Protein AF-A0A3D0Q258-F1 (afdb_monomer_lite)

Radius of gyration: 14.53 Å; chains: 1; bounding box: 35×23×39 Å

Structure (mmCIF, N/CA/C/O backbone):
data_AF-A0A3D0Q258-F1
#
_entry.id   AF-A0A3D0Q258-F1
#
loop_
_atom_site.group_PDB
_atom_site.id
_atom_site.type_symbol
_atom_site.label_atom_id
_atom_site.label_alt_id
_atom_site.label_comp_id
_atom_site.label_asym_id
_atom_site.label_entity_id
_atom_site.label_seq_id
_atom_site.pdbx_PDB_ins_code
_atom_site.Cartn_x
_atom_site.Cartn_y
_atom_site.Cartn_z
_atom_site.occupancy
_atom_site.B_iso_or_equiv
_atom_site.auth_seq_id
_atom_site.auth_comp_id
_atom_site.auth_asym_id
_atom_site.auth_atom_id
_atom_site.pdbx_PDB_model_num
ATOM 1 N N . MET A 1 1 ? -11.701 15.368 -0.017 1.00 83.00 1 MET A N 1
ATOM 2 C CA . MET A 1 1 ? -11.526 14.734 1.309 1.00 83.00 1 MET A CA 1
ATOM 3 C C . MET A 1 1 ? -10.723 13.458 1.096 1.00 83.00 1 MET A C 1
ATOM 5 O O . MET A 1 1 ? -10.976 12.795 0.099 1.00 83.00 1 MET A O 1
ATOM 9 N N . ARG A 1 2 ? -9.711 13.175 1.922 1.00 92.00 2 ARG A N 1
ATOM 10 C CA . ARG A 1 2 ? -8.914 11.934 1.850 1.00 92.00 2 ARG A CA 1
ATOM 11 C C . ARG A 1 2 ? -9.392 10.982 2.951 1.00 92.00 2 ARG A C 1
ATOM 13 O O . ARG A 1 2 ? -9.895 11.470 3.959 1.00 92.00 2 ARG A O 1
ATOM 20 N N . LEU A 1 3 ? -9.255 9.675 2.743 1.00 94.81 3 LEU A N 1
ATOM 21 C CA . LEU A 1 3 ? -9.586 8.660 3.748 1.00 94.81 3 LEU A CA 1
ATOM 22 C C . LEU A 1 3 ? -8.494 8.626 4.825 1.00 94.81 3 LEU A C 1
ATOM 24 O O . LEU A 1 3 ? -7.315 8.719 4.479 1.00 94.81 3 LEU A O 1
ATOM 28 N N . CYS A 1 4 ? -8.875 8.503 6.098 1.00 95.75 4 CYS A N 1
ATOM 29 C CA . CYS A 1 4 ? -7.916 8.191 7.156 1.00 95.75 4 CYS A CA 1
ATOM 30 C C . CYS A 1 4 ? -7.546 6.709 7.148 1.00 95.75 4 CYS A C 1
ATOM 32 O O . CYS A 1 4 ? -8.230 5.894 6.534 1.00 95.75 4 CYS A O 1
ATOM 34 N N . ASP A 1 5 ? -6.472 6.369 7.847 1.00 95.81 5 ASP A N 1
ATOM 35 C CA . ASP A 1 5 ? -5.989 5.006 8.057 1.00 95.81 5 ASP A CA 1
ATOM 36 C C . ASP A 1 5 ? -7.098 3.976 8.337 1.00 95.81 5 ASP A C 1
ATOM 38 O O . ASP A 1 5 ? -7.190 2.954 7.652 1.00 95.81 5 ASP A O 1
ATOM 42 N N . ARG A 1 6 ? -8.007 4.279 9.267 1.00 95.38 6 ARG A N 1
ATOM 43 C CA . ARG A 1 6 ? -9.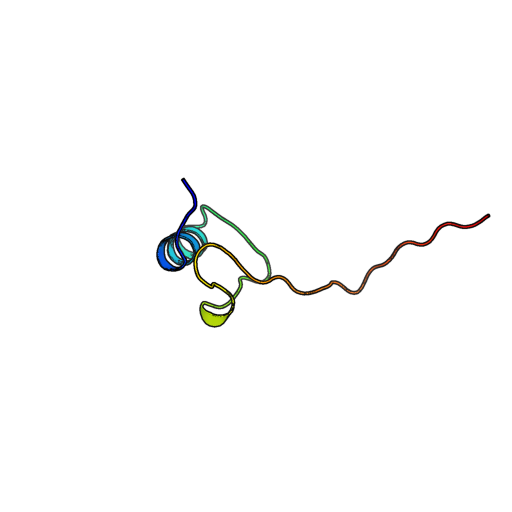130 3.404 9.619 1.00 95.38 6 ARG A CA 1
ATOM 44 C C . ARG A 1 6 ? -10.097 3.201 8.457 1.00 95.38 6 ARG A C 1
ATOM 46 O O . ARG A 1 6 ? -10.554 2.082 8.233 1.00 95.38 6 ARG A O 1
ATOM 53 N N . ASP A 1 7 ? -10.411 4.266 7.727 1.00 96.81 7 ASP A N 1
ATOM 54 C CA . ASP A 1 7 ? -11.344 4.200 6.602 1.00 96.81 7 ASP A CA 1
ATOM 55 C C . ASP A 1 7 ? -10.716 3.467 5.411 1.00 96.81 7 ASP A C 1
ATOM 57 O O . ASP A 1 7 ? -11.390 2.678 4.752 1.00 96.81 7 ASP A O 1
ATOM 61 N N . ILE A 1 8 ? -9.416 3.672 5.169 1.00 96.62 8 ILE A N 1
ATOM 62 C CA . ILE A 1 8 ? -8.645 2.914 4.179 1.00 96.62 8 ILE A CA 1
ATOM 63 C C . ILE A 1 8 ? -8.721 1.422 4.509 1.00 96.62 8 ILE A C 1
ATOM 65 O O . ILE A 1 8 ? -9.097 0.627 3.647 1.00 96.62 8 ILE A O 1
ATOM 69 N N . TYR A 1 9 ? -8.411 1.042 5.753 1.00 96.00 9 TYR A N 1
ATOM 70 C CA . TYR A 1 9 ? -8.453 -0.354 6.178 1.00 96.00 9 TYR A CA 1
ATOM 71 C C . TYR A 1 9 ? -9.855 -0.950 6.040 1.00 96.00 9 TYR A C 1
ATOM 73 O O . TYR A 1 9 ? -10.011 -2.021 5.456 1.00 96.00 9 TYR A O 1
ATOM 81 N N . GLN A 1 10 ? -10.892 -0.242 6.496 1.00 96.75 10 GLN A N 1
ATOM 82 C CA . GLN A 1 10 ? -12.270 -0.710 6.358 1.00 96.75 10 GLN A CA 1
ATOM 83 C C . GLN A 1 10 ? -12.657 -0.897 4.888 1.00 96.75 10 GLN A C 1
ATOM 85 O O . GLN A 1 10 ? -13.310 -1.875 4.545 1.00 96.75 10 GLN A O 1
ATOM 90 N N . TYR A 1 11 ? -12.239 0.001 3.995 1.00 97.31 11 TYR A N 1
ATOM 91 C CA . TYR A 1 11 ? -12.582 -0.093 2.575 1.00 97.31 11 TYR A CA 1
ATOM 92 C C . TYR A 1 11 ? -11.836 -1.226 1.862 1.00 97.31 11 TYR A C 1
ATOM 94 O O . TYR A 1 11 ? -12.373 -1.770 0.893 1.00 97.31 11 TYR A O 1
ATOM 102 N N . LEU A 1 12 ? -10.642 -1.595 2.341 1.00 96.00 12 LE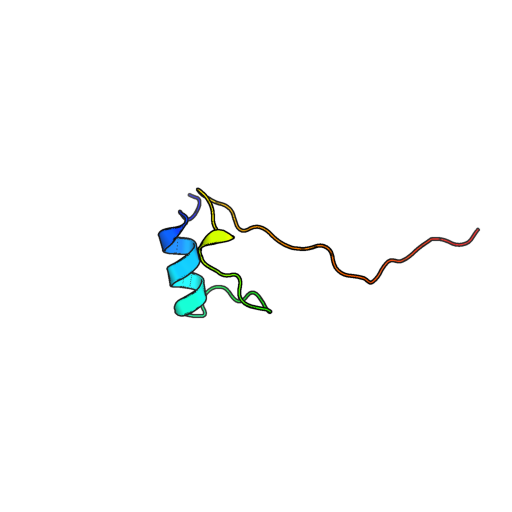U A N 1
ATOM 103 C CA . LEU A 1 12 ? -9.942 -2.812 1.922 1.00 96.00 12 LEU A CA 1
ATOM 104 C C . LEU A 1 12 ? -10.723 -4.064 2.353 1.00 96.00 12 LEU A C 1
ATOM 106 O O . LEU A 1 12 ? -10.940 -4.951 1.532 1.00 96.00 12 LEU A O 1
ATOM 110 N N . GLN A 1 13 ? -11.216 -4.108 3.598 1.00 95.19 13 GLN A N 1
ATOM 111 C CA . GLN A 1 13 ? -12.026 -5.229 4.109 1.00 95.19 13 GLN A CA 1
ATOM 112 C C . GLN A 1 13 ? -13.393 -5.341 3.415 1.00 95.19 13 GLN A C 1
ATOM 114 O O . GLN A 1 13 ? -13.826 -6.435 3.064 1.0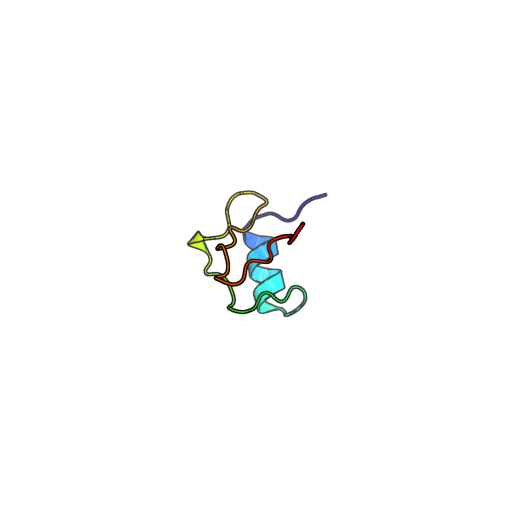0 95.19 13 GLN A O 1
ATOM 119 N N . ASP A 1 14 ? -14.051 -4.208 3.158 1.00 97.12 14 ASP A N 1
ATOM 120 C CA . ASP A 1 14 ? -15.322 -4.134 2.425 1.00 97.12 14 ASP A CA 1
ATOM 121 C C . ASP A 1 14 ? -15.170 -4.508 0.936 1.00 97.12 14 ASP A C 1
ATOM 123 O O . ASP A 1 14 ? -16.167 -4.609 0.218 1.00 97.12 14 ASP A O 1
ATOM 127 N N . GLY A 1 15 ? -13.936 -4.629 0.431 1.00 95.75 15 GLY A N 1
ATOM 128 C CA . GLY A 1 15 ? -13.642 -4.885 -0.980 1.00 95.75 15 GLY A CA 1
ATOM 129 C C . GLY A 1 15 ? -13.928 -3.702 -1.913 1.00 95.75 15 GLY A C 1
ATOM 130 O O . GLY A 1 15 ? -13.900 -3.861 -3.134 1.00 95.75 15 GLY A O 1
ATOM 131 N N . LYS A 1 16 ? -14.190 -2.506 -1.367 1.00 97.12 16 LYS A N 1
ATOM 132 C CA . LYS A 1 16 ? -14.364 -1.265 -2.145 1.00 97.12 16 LYS A CA 1
ATOM 133 C C . LYS A 1 16 ? -13.048 -0.803 -2.765 1.00 97.12 16 LYS A C 1
ATOM 135 O O . LYS A 1 16 ? -13.046 -0.219 -3.845 1.00 97.12 16 LYS A O 1
ATOM 140 N N . ILE A 1 17 ? -11.940 -1.057 -2.070 1.00 95.12 17 ILE A N 1
ATOM 141 C CA . ILE A 1 17 ? -10.573 -0.869 -2.555 1.00 95.12 17 ILE A CA 1
ATOM 142 C C . ILE A 1 17 ? -9.920 -2.246 -2.568 1.00 95.12 17 ILE A C 1
ATOM 144 O O . ILE A 1 17 ? -10.015 -2.983 -1.592 1.00 95.12 17 ILE A O 1
ATOM 148 N N . LYS A 1 18 ? -9.250 -2.598 -3.666 1.00 96.38 18 LYS A N 1
ATOM 149 C CA . LYS A 1 18 ? -8.525 -3.863 -3.781 1.00 96.38 18 LYS A CA 1
ATOM 150 C C . LYS A 1 18 ? -7.062 -3.594 -4.100 1.00 96.38 18 LYS A C 1
ATOM 152 O O . LYS A 1 18 ? -6.752 -2.982 -5.118 1.00 96.38 18 LYS A O 1
ATOM 157 N N . ILE A 1 19 ? -6.185 -4.077 -3.231 1.00 95.69 19 ILE A N 1
ATOM 158 C CA . ILE A 1 19 ? -4.735 -4.115 -3.420 1.00 95.69 19 ILE A CA 1
ATOM 159 C C . ILE A 1 19 ?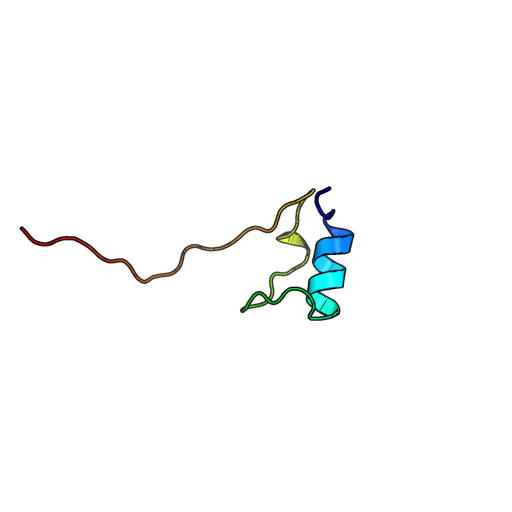 -4.334 -5.578 -3.246 1.00 95.69 19 ILE A C 1
ATOM 161 O O . ILE A 1 19 ? -4.806 -6.222 -2.313 1.00 95.69 19 ILE A O 1
ATOM 165 N N . ASP A 1 20 ? -3.533 -6.108 -4.169 1.00 95.56 20 ASP A N 1
ATOM 166 C CA . ASP A 1 20 ? -3.078 -7.498 -4.142 1.00 95.56 20 ASP A CA 1
ATOM 167 C C . ASP A 1 20 ? -1.546 -7.556 -4.293 1.00 95.56 20 ASP A C 1
ATOM 169 O O . ASP A 1 20 ? -1.027 -7.047 -5.294 1.00 95.56 20 ASP A O 1
ATOM 173 N N . PRO A 1 21 ? -0.811 -8.129 -3.320 1.00 94.19 21 PRO A N 1
ATOM 174 C CA . PRO A 1 21 ? -1.302 -8.663 -2.043 1.00 94.19 21 PRO A CA 1
ATOM 175 C C . PRO A 1 21 ? -1.887 -7.567 -1.137 1.00 94.19 21 PRO A C 1
ATOM 177 O O . PRO A 1 21 ? -1.451 -6.415 -1.188 1.00 94.19 21 PRO A O 1
ATOM 180 N N . GLN A 1 22 ? -2.881 -7.922 -0.318 1.00 95.19 22 GLN A N 1
ATOM 181 C CA . GLN A 1 22 ? -3.518 -6.966 0.588 1.00 95.19 22 GLN A CA 1
ATOM 182 C C . GLN A 1 22 ? -2.512 -6.495 1.652 1.00 95.19 22 GLN A C 1
ATOM 184 O O . GLN A 1 22 ? -1.901 -7.344 2.302 1.00 95.19 22 GLN A O 1
ATOM 189 N N . PRO A 1 23 ? -2.325 -5.174 1.831 1.00 94.62 23 PRO A N 1
ATOM 190 C CA . PRO A 1 23 ? -1.403 -4.648 2.825 1.00 94.62 23 PRO A CA 1
ATOM 191 C C . PRO A 1 23 ? -1.947 -4.843 4.242 1.00 94.62 23 PRO A C 1
ATOM 193 O O . PRO A 1 23 ? -3.159 -4.769 4.475 1.00 94.62 23 PRO A O 1
ATOM 196 N N . ASP A 1 24 ? -1.031 -5.040 5.183 1.00 94.38 24 ASP A N 1
ATOM 197 C CA . ASP A 1 24 ? -1.334 -5.082 6.611 1.00 94.38 24 ASP A CA 1
ATOM 198 C C . ASP A 1 24 ? -1.596 -3.665 7.161 1.00 94.38 24 ASP A C 1
ATOM 200 O O . ASP A 1 24 ? -1.256 -2.656 6.536 1.00 94.38 24 ASP A O 1
ATOM 204 N N . TYR A 1 25 ? -2.237 -3.564 8.333 1.00 94.25 25 TYR A N 1
ATOM 205 C CA . TYR A 1 25 ? -2.613 -2.264 8.917 1.00 94.25 25 TYR A CA 1
ATOM 206 C C . TYR A 1 25 ? -1.399 -1.371 9.216 1.00 94.25 25 TYR A C 1
ATOM 208 O O . TYR A 1 25 ? -1.488 -0.154 9.103 1.00 94.25 25 TYR A O 1
ATOM 216 N N . ASP A 1 26 ? -0.257 -1.960 9.572 1.00 96.12 26 ASP A N 1
ATOM 217 C CA . ASP A 1 26 ? 0.995 -1.245 9.849 1.00 96.12 26 ASP A CA 1
ATOM 218 C C . ASP A 1 26 ? 1.586 -0.548 8.611 1.00 96.12 26 ASP A C 1
ATOM 220 O O . ASP A 1 26 ? 2.374 0.386 8.748 1.00 96.12 26 ASP A O 1
ATOM 224 N N . GLN A 1 27 ? 1.168 -0.953 7.410 1.00 95.38 27 GLN A N 1
ATOM 225 C CA . GLN A 1 27 ? 1.521 -0.309 6.144 1.00 95.38 27 GLN A CA 1
ATOM 226 C C . GLN A 1 27 ? 0.586 0.857 5.788 1.00 95.38 27 GLN A C 1
ATOM 228 O O . GLN A 1 27 ? 0.738 1.474 4.733 1.00 95.38 27 GLN A O 1
ATOM 233 N N . ILE A 1 28 ? -0.402 1.152 6.634 1.00 96.38 28 ILE A N 1
ATOM 234 C CA . ILE A 1 28 ? -1.344 2.254 6.469 1.00 96.38 28 ILE A CA 1
ATOM 235 C C . ILE A 1 28 ? -1.016 3.308 7.523 1.00 96.38 28 ILE A C 1
ATOM 237 O O . ILE A 1 28 ? -1.042 3.039 8.722 1.00 96.38 28 ILE A O 1
ATOM 241 N N . SER A 1 29 ? -0.722 4.534 7.093 1.00 94.50 29 SER A N 1
ATOM 242 C CA . SER A 1 29 ? -0.399 5.617 8.023 1.00 94.50 29 SER A CA 1
ATOM 243 C C . SER A 1 29 ? -1.015 6.942 7.595 1.00 94.50 29 SER A C 1
ATOM 245 O O . SER A 1 29 ? -0.910 7.370 6.444 1.00 94.50 29 SER A O 1
ATOM 247 N N . GLY A 1 30 ? -1.696 7.602 8.536 1.00 93.06 30 GLY A N 1
ATOM 248 C CA . GLY A 1 30 ? -2.343 8.894 8.320 1.00 93.06 30 GLY A CA 1
ATOM 249 C C . GLY A 1 30 ? -3.409 8.845 7.225 1.00 93.06 30 GLY A C 1
ATOM 250 O O . GLY A 1 30 ? -4.567 8.555 7.502 1.00 93.06 30 GLY A O 1
ATOM 251 N N . LEU A 1 31 ? -3.014 9.177 5.993 1.00 96.44 31 LEU A N 1
ATOM 252 C CA . LEU A 1 31 ? -3.877 9.257 4.807 1.00 96.44 31 LEU A CA 1
ATOM 253 C C . LEU A 1 31 ? -3.294 8.472 3.610 1.00 96.44 31 LEU A C 1
ATOM 255 O O . LEU A 1 31 ? -3.636 8.764 2.460 1.00 96.44 31 LEU A O 1
ATOM 259 N N . THR A 1 32 ? -2.352 7.556 3.856 1.00 95.75 32 THR A N 1
ATOM 260 C CA . THR A 1 32 ? -1.550 6.867 2.830 1.00 95.75 32 THR A CA 1
ATOM 261 C C . THR A 1 32 ? -1.376 5.377 3.124 1.00 95.75 32 THR A C 1
ATOM 263 O O . THR A 1 32 ? -1.518 4.943 4.265 1.00 95.75 32 THR A O 1
ATOM 266 N N . VAL A 1 33 ? -1.051 4.611 2.078 1.00 96.75 33 VAL A N 1
ATOM 267 C CA . VAL A 1 33 ? -0.689 3.187 2.138 1.00 96.75 33 VAL A CA 1
ATOM 268 C C . VAL A 1 33 ? 0.667 3.007 1.470 1.00 96.75 33 VAL A C 1
ATOM 270 O O . VAL A 1 33 ? 0.852 3.463 0.338 1.00 96.75 33 VAL A O 1
ATOM 273 N N . ASP A 1 34 ? 1.590 2.334 2.144 1.00 96.06 34 ASP A N 1
ATOM 274 C CA . ASP A 1 34 ? 2.925 2.050 1.626 1.00 96.06 34 ASP A CA 1
ATOM 275 C C . ASP A 1 34 ? 2.902 0.884 0.627 1.00 96.06 34 ASP A C 1
ATOM 277 O O . ASP A 1 34 ? 2.321 -0.174 0.879 1.00 96.06 34 ASP A O 1
ATOM 281 N N . ILE A 1 35 ? 3.583 1.052 -0.513 1.00 95.25 35 ILE A N 1
ATOM 282 C CA . ILE A 1 35 ? 3.694 0.042 -1.578 1.00 95.25 35 ILE A CA 1
ATOM 283 C C . ILE A 1 35 ? 5.160 -0.354 -1.767 1.00 95.25 35 ILE A C 1
ATOM 285 O O . ILE A 1 35 ? 6.074 0.448 -1.581 1.00 95.25 35 ILE A O 1
ATOM 289 N N . ARG A 1 36 ? 5.393 -1.611 -2.157 1.00 94.19 36 ARG A N 1
ATOM 290 C CA . ARG A 1 36 ? 6.733 -2.163 -2.395 1.00 94.19 36 ARG A CA 1
ATOM 291 C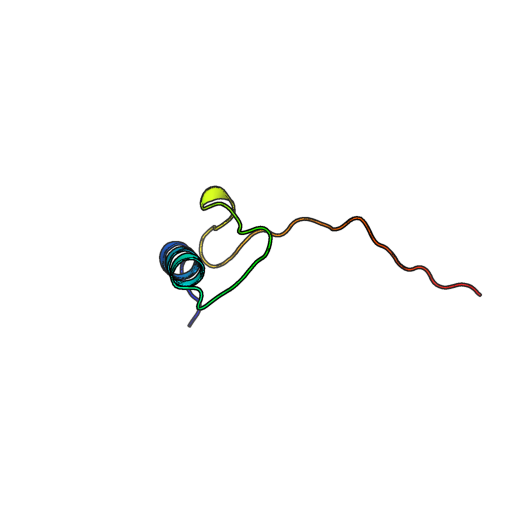 C . ARG A 1 36 ? 7.090 -2.136 -3.881 1.00 94.19 36 ARG A C 1
ATOM 293 O O . ARG A 1 36 ? 6.229 -2.293 -4.744 1.00 94.19 36 ARG A O 1
ATOM 300 N N . LEU A 1 37 ? 8.378 -1.973 -4.174 1.00 97.12 37 LEU A N 1
ATOM 301 C CA . LEU A 1 37 ? 8.897 -2.006 -5.539 1.00 97.12 37 LEU A CA 1
ATOM 302 C C . LEU A 1 37 ? 8.847 -3.436 -6.103 1.00 97.12 37 LEU A C 1
ATOM 304 O O . LEU A 1 37 ? 9.323 -4.378 -5.471 1.00 97.12 37 LEU A O 1
ATOM 308 N N . GLY A 1 38 ? 8.283 -3.589 -7.301 1.00 96.19 38 GLY A N 1
ATOM 309 C CA . GLY A 1 38 ? 8.305 -4.852 -8.042 1.00 96.19 38 GLY A CA 1
ATOM 310 C C . GLY A 1 38 ? 9.679 -5.162 -8.646 1.00 96.19 38 GLY A C 1
ATOM 311 O O . GLY A 1 38 ? 10.586 -4.339 -8.638 1.00 96.19 38 GLY A O 1
ATOM 312 N N . ASN A 1 39 ? 9.834 -6.352 -9.224 1.00 97.38 39 ASN A N 1
ATOM 313 C CA . ASN A 1 39 ? 11.116 -6.830 -9.757 1.00 97.38 39 ASN A CA 1
ATOM 314 C C . ASN A 1 39 ? 11.212 -6.824 -11.296 1.00 97.38 39 ASN A C 1
ATOM 316 O O . ASN A 1 39 ? 12.077 -7.493 -11.857 1.00 97.38 39 ASN A O 1
ATOM 320 N N . LYS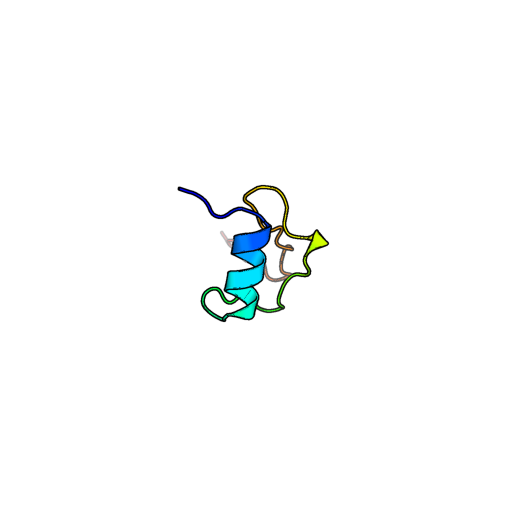 A 1 40 ? 10.320 -6.111 -11.994 1.00 97.31 40 LYS A N 1
ATOM 321 C CA . LYS A 1 40 ? 10.295 -6.035 -13.462 1.00 97.31 40 LYS A CA 1
ATOM 322 C C . LYS A 1 40 ? 10.605 -4.617 -13.912 1.00 97.31 40 LYS A C 1
ATOM 324 O O . LYS A 1 40 ? 9.854 -3.695 -13.608 1.00 97.31 40 LYS A O 1
ATOM 329 N N . PHE A 1 41 ? 11.679 -4.475 -14.677 1.00 97.25 41 PHE A N 1
ATOM 330 C CA . PHE A 1 41 ? 12.164 -3.197 -15.183 1.00 97.25 41 PHE A CA 1
ATOM 331 C C . PHE A 1 41 ? 12.291 -3.270 -16.703 1.00 97.25 41 PHE A C 1
ATOM 333 O O . PHE A 1 41 ? 12.539 -4.341 -17.260 1.00 97.25 41 PHE A O 1
ATOM 340 N N . ARG A 1 42 ? 12.097 -2.137 -17.378 1.00 96.62 42 ARG A N 1
ATOM 341 C CA . ARG A 1 42 ? 12.289 -2.000 -18.824 1.00 96.62 42 ARG A CA 1
ATOM 342 C C . ARG A 1 42 ? 13.330 -0.913 -19.065 1.00 96.62 42 ARG A C 1
ATOM 344 O O . ARG A 1 42 ? 13.253 0.143 -18.443 1.00 96.62 42 ARG A O 1
ATOM 351 N N . VAL A 1 43 ? 14.278 -1.198 -19.949 1.00 96.75 43 VAL A N 1
ATOM 352 C CA . VAL A 1 43 ? 15.319 -0.269 -20.404 1.00 96.75 43 VAL A CA 1
ATOM 353 C C . VAL A 1 43 ? 15.105 0.042 -21.884 1.00 96.75 43 VAL A C 1
ATOM 355 O O . VAL A 1 43 ? 14.387 -0.691 -22.566 1.00 96.75 43 VAL A O 1
ATOM 358 N N . PHE A 1 44 ? 15.682 1.140 -22.358 1.00 96.31 44 PHE A N 1
ATOM 359 C CA . PHE A 1 44 ? 15.708 1.492 -23.777 1.00 96.31 44 PHE A CA 1
ATOM 360 C C . PHE A 1 44 ? 16.991 0.927 -24.415 1.00 96.31 44 PHE A C 1
ATOM 362 O O . PHE A 1 44 ? 18.015 0.860 -23.735 1.00 96.31 44 PHE A O 1
ATOM 369 N N . GLU A 1 45 ? 16.920 0.508 -25.680 1.00 85.81 45 GLU A N 1
ATOM 370 C CA . GLU A 1 45 ? 18.085 0.225 -26.537 1.00 85.81 45 GLU A CA 1
ATOM 371 C C . GLU A 1 45 ? 18.232 1.364 -27.554 1.00 85.81 45 GLU A C 1
ATOM 373 O O . GLU A 1 45 ? 17.215 1.913 -27.991 1.00 85.81 45 GLU A O 1
ATOM 378 N N . ASP A 1 46 ? 19.480 1.709 -27.884 1.00 80.00 46 ASP A N 1
ATOM 379 C CA . ASP A 1 46 ? 19.840 2.722 -28.889 1.00 80.00 46 ASP A CA 1
ATOM 380 C C . ASP A 1 46 ? 19.710 2.198 -30.330 1.00 80.00 46 ASP A C 1
ATOM 382 O O . ASP A 1 46 ? 20.058 1.017 -30.575 1.00 80.00 46 ASP A O 1
#

Sequence (46 aa):
MRLCDRDIYQYLQDGKIKIDPQPDYDQISGLTVDIRLGNKFRVFED

pLDDT: mean 94.94, std 3.42, range [80.0, 97.38]

Foldseek 3Di:
DADALVRVVVCCVVVVDDDVVDDDSVQGHGRDGDDDDDDDDDDDDD

Secondary structure (DSSP, 8-state):
-PPPHHHHHHHHHTTSS--SSPPPGGGEETTEE--PPPS-------